Protein AF-K1R5Z2-F1 (afdb_monomer_lite)

InterPro domains:
  IPR013785 Aldolase-type TIM barrel [G3DSA:3.20.20.70] (8-79)

Organism: NCBI:txid408170

Structure (mmCIF, N/CA/C/O backbone):
data_AF-K1R5Z2-F1
#
_entry.id   AF-K1R5Z2-F1
#
loop_
_atom_site.group_PDB
_atom_site.id
_atom_site.type_symbol
_atom_site.label_atom_id
_atom_site.label_alt_id
_atom_site.label_comp_id
_atom_site.label_asym_id
_atom_site.label_entity_id
_atom_site.label_seq_id
_atom_site.pdbx_PDB_ins_code
_atom_site.Cartn_x
_atom_site.Cartn_y
_atom_site.Cartn_z
_atom_site.occupancy
_atom_site.B_iso_or_equiv
_atom_site.auth_seq_id
_atom_site.auth_comp_id
_atom_site.auth_asym_id
_atom_site.auth_atom_id
_atom_site.pdbx_PDB_model_num
ATOM 1 N N . MET A 1 1 ? -10.630 -3.049 23.185 1.00 78.94 1 MET A N 1
ATOM 2 C CA . MET A 1 1 ? -9.459 -2.317 22.642 1.00 78.94 1 MET A CA 1
ATOM 3 C C . MET A 1 1 ? -9.947 -0.969 22.116 1.00 78.94 1 MET A C 1
ATOM 5 O O . MET A 1 1 ? -11.070 -0.923 21.629 1.00 78.94 1 MET A O 1
ATOM 9 N N . LYS A 1 2 ? -9.193 0.129 22.264 1.00 92.38 2 LYS A N 1
ATOM 10 C CA . LYS A 1 2 ? -9.627 1.456 21.783 1.00 92.38 2 LYS A CA 1
ATOM 11 C C . LYS A 1 2 ? -9.306 1.593 20.290 1.00 92.38 2 LYS A C 1
ATOM 13 O O . LYS A 1 2 ? -8.186 1.288 19.898 1.00 92.38 2 LYS A O 1
ATOM 18 N N . ALA A 1 3 ? -10.270 2.042 19.485 1.00 96.50 3 ALA A N 1
ATOM 19 C CA . ALA A 1 3 ? -10.069 2.279 18.053 1.00 96.50 3 ALA A CA 1
ATOM 20 C C . ALA A 1 3 ? -8.994 3.355 17.801 1.00 96.50 3 ALA A C 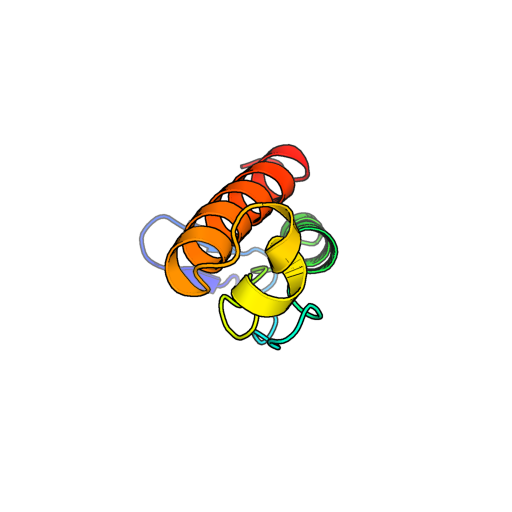1
ATOM 22 O O . ALA A 1 3 ? -8.881 4.316 18.573 1.00 96.50 3 ALA A O 1
ATOM 23 N N . LEU A 1 4 ? -8.242 3.214 16.706 1.00 96.88 4 LEU A N 1
ATOM 24 C CA . LEU A 1 4 ? -7.259 4.204 16.264 1.00 96.88 4 LEU A CA 1
ATOM 25 C C . LEU A 1 4 ? -7.956 5.261 15.401 1.00 96.88 4 LEU A C 1
ATOM 27 O O . LEU A 1 4 ? -8.598 4.928 14.407 1.00 96.88 4 LEU A O 1
ATOM 31 N N . LYS A 1 5 ? -7.818 6.536 15.774 1.00 97.06 5 LYS A N 1
ATOM 32 C CA . LYS A 1 5 ? -8.373 7.675 15.031 1.00 97.06 5 LYS A CA 1
ATOM 33 C C . LYS A 1 5 ? -7.248 8.547 14.483 1.00 9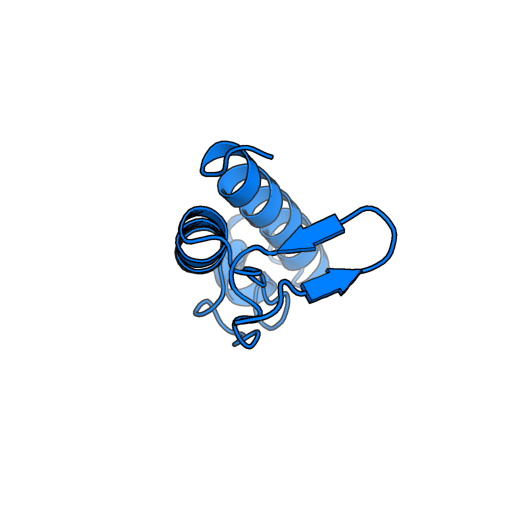7.06 5 LYS A C 1
ATOM 35 O O . LYS A 1 5 ? -6.378 8.960 15.245 1.00 97.06 5 LYS A O 1
ATOM 40 N N . ILE A 1 6 ? -7.290 8.838 13.185 1.00 95.38 6 ILE A N 1
ATOM 41 C CA . ILE A 1 6 ? -6.330 9.704 12.487 1.00 95.38 6 ILE A CA 1
ATOM 42 C C . ILE A 1 6 ? -7.139 10.721 11.681 1.00 95.38 6 ILE A C 1
ATOM 44 O O . ILE A 1 6 ? -7.691 10.389 10.635 1.00 95.38 6 ILE A O 1
ATOM 48 N N . GLY A 1 7 ? -7.260 11.952 12.184 1.00 95.94 7 GLY A N 1
ATOM 49 C CA . GLY A 1 7 ? -8.152 12.951 11.589 1.00 95.94 7 GLY A CA 1
ATOM 50 C C . GLY A 1 7 ? -9.598 12.441 11.521 1.00 95.94 7 GLY A C 1
ATOM 51 O O . GLY A 1 7 ? -10.184 12.093 12.545 1.00 95.94 7 GLY A O 1
ATOM 52 N N . ASN A 1 8 ? -10.156 12.371 10.312 1.00 95.06 8 ASN A N 1
ATOM 53 C CA . ASN A 1 8 ? -11.492 11.834 10.030 1.00 95.06 8 ASN A CA 1
ATOM 54 C C . ASN A 1 8 ? -11.520 10.314 9.762 1.00 95.06 8 ASN A C 1
ATOM 56 O O . ASN A 1 8 ? -12.587 9.771 9.480 1.00 95.06 8 ASN A O 1
ATOM 60 N N . LEU A 1 9 ? -10.379 9.624 9.839 1.00 93.50 9 LEU A N 1
ATOM 61 C CA . LEU A 1 9 ? -10.275 8.179 9.630 1.00 93.50 9 LEU A CA 1
ATOM 62 C C . LEU A 1 9 ? -10.348 7.420 10.960 1.00 93.50 9 LEU A C 1
ATOM 64 O O . LEU A 1 9 ? -9.829 7.874 11.984 1.00 93.50 9 LEU A O 1
ATOM 68 N N . CYS A 1 10 ? -10.963 6.237 10.932 1.00 94.44 10 CYS A N 1
ATOM 69 C CA . CYS A 1 10 ? -11.119 5.363 12.092 1.00 94.44 10 CYS A CA 1
ATOM 70 C C . CYS A 1 10 ? -10.814 3.910 11.707 1.00 94.44 10 CYS A C 1
ATOM 72 O O . CYS A 1 10 ? -11.479 3.360 10.831 1.00 94.44 10 CYS A O 1
ATOM 74 N N . ALA A 1 11 ? -9.845 3.292 12.383 1.00 95.44 11 ALA A N 1
ATOM 75 C CA . ALA A 1 11 ? -9.581 1.858 12.306 1.00 95.44 11 ALA A CA 1
ATOM 76 C C . ALA A 1 11 ? -10.125 1.176 13.568 1.00 95.44 11 ALA A C 1
ATOM 78 O O . ALA A 1 11 ? -9.713 1.495 14.690 1.00 95.44 11 ALA A O 1
ATOM 79 N N . ALA A 1 12 ? -11.078 0.258 13.381 1.00 95.19 12 ALA A N 1
ATOM 80 C CA . ALA A 1 12 ? -11.736 -0.461 14.474 1.00 95.19 12 ALA A CA 1
ATOM 81 C C . ALA A 1 12 ? -10.739 -1.327 15.257 1.00 95.19 12 ALA A C 1
ATOM 83 O O . ALA A 1 12 ? -10.811 -1.409 16.485 1.00 95.19 12 ALA A O 1
ATOM 84 N N . VAL A 1 13 ? -9.777 -1.910 14.539 1.00 96.38 13 VAL A N 1
ATOM 85 C CA . VAL A 1 13 ? -8.634 -2.621 15.098 1.00 96.38 13 VAL A CA 1
ATOM 86 C C . VAL A 1 13 ? -7.423 -1.685 15.010 1.00 96.38 13 VAL A C 1
ATOM 88 O O . VAL A 1 13 ? -7.039 -1.301 13.905 1.00 96.38 13 VAL A O 1
ATOM 91 N N . PRO A 1 14 ? -6.794 -1.290 16.133 1.00 96.81 14 PRO A N 1
ATOM 92 C CA . PRO A 1 14 ? -5.668 -0.354 16.142 1.00 96.81 14 PRO A CA 1
ATOM 93 C C . PRO A 1 14 ? -4.352 -1.037 15.721 1.00 96.81 14 PRO A C 1
ATOM 95 O O . PRO A 1 14 ? -3.344 -0.958 16.417 1.00 96.81 14 PRO A O 1
ATOM 98 N N . VAL A 1 15 ? -4.372 -1.736 14.585 1.00 96.50 15 VAL A N 1
ATOM 99 C CA . VAL A 1 15 ? -3.233 -2.434 13.984 1.00 96.50 15 VAL A CA 1
ATOM 100 C C . VAL A 1 15 ? -2.924 -1.793 12.639 1.00 96.50 15 VAL A C 1
ATOM 102 O O . VAL A 1 15 ? -3.804 -1.637 11.791 1.00 96.50 15 VAL A O 1
ATOM 105 N N . VAL A 1 16 ? -1.653 -1.456 12.442 1.00 97.19 16 VAL A N 1
ATOM 106 C CA . VAL A 1 16 ? -1.111 -0.987 11.166 1.00 97.19 16 VAL A CA 1
ATOM 107 C C . VAL A 1 16 ? -0.142 -2.045 10.661 1.00 97.19 16 VAL A C 1
ATOM 109 O O . VAL A 1 16 ? 0.826 -2.376 11.345 1.00 97.19 16 VAL A O 1
ATOM 112 N N . GLN A 1 17 ? -0.402 -2.595 9.479 1.00 97.00 17 GLN A N 1
ATOM 113 C CA . GLN A 1 17 ? 0.505 -3.554 8.856 1.00 97.00 17 GLN A CA 1
ATOM 114 C C . GLN A 1 17 ? 1.779 -2.839 8.381 1.00 97.00 17 GLN A C 1
ATOM 116 O O . GLN A 1 17 ? 1.715 -1.820 7.703 1.00 97.00 17 GLN A O 1
ATOM 121 N N . GLY A 1 18 ? 2.954 -3.365 8.736 1.00 96.56 18 GLY A N 1
ATOM 122 C CA . GLY A 1 18 ? 4.236 -2.785 8.324 1.00 96.56 18 GLY A CA 1
ATOM 123 C C . GLY A 1 18 ? 4.484 -2.925 6.819 1.00 96.56 18 GLY A C 1
ATOM 124 O O . GLY A 1 18 ? 4.292 -4.004 6.261 1.00 96.56 18 GLY A O 1
ATOM 125 N N . GLY A 1 19 ? 4.931 -1.853 6.159 1.00 93.50 19 GLY A N 1
ATOM 126 C CA . GLY A 1 19 ? 5.190 -1.837 4.717 1.00 93.50 19 GLY A CA 1
ATOM 127 C C . GLY A 1 19 ? 6.497 -2.535 4.329 1.00 93.50 19 GLY A C 1
ATOM 128 O O . GLY A 1 19 ? 7.567 -1.938 4.393 1.00 93.50 19 GLY A O 1
ATOM 129 N N . MET A 1 20 ? 6.411 -3.777 3.860 1.00 94.50 20 MET A N 1
ATOM 130 C CA . MET A 1 20 ? 7.534 -4.557 3.330 1.00 94.50 20 MET A CA 1
ATOM 131 C C . MET A 1 20 ? 7.621 -4.418 1.802 1.00 94.50 20 MET A C 1
ATOM 133 O O . MET A 1 20 ? 6.648 -4.666 1.087 1.00 94.50 20 MET A O 1
ATOM 137 N N . GLY A 1 21 ? 8.782 -3.987 1.301 1.00 92.50 21 GLY A N 1
ATOM 138 C CA . GLY A 1 21 ? 9.038 -3.783 -0.131 1.00 92.50 21 GLY A CA 1
ATOM 139 C C . GLY A 1 21 ? 9.204 -5.074 -0.934 1.00 92.50 21 GLY A C 1
ATOM 140 O O . GLY A 1 21 ? 9.037 -6.175 -0.416 1.00 92.50 21 GLY A O 1
ATOM 141 N N . VAL A 1 22 ? 9.550 -4.920 -2.215 1.00 91.44 22 VAL A N 1
ATOM 142 C CA . VAL A 1 22 ? 9.877 -6.018 -3.149 1.00 91.44 22 VAL A CA 1
ATOM 143 C C . VAL A 1 22 ? 8.753 -7.063 -3.235 1.00 91.44 22 VAL A C 1
ATOM 145 O O . VAL A 1 22 ? 8.980 -8.264 -3.306 1.00 91.44 22 VAL A O 1
ATOM 148 N N . GLY A 1 23 ? 7.506 -6.588 -3.236 1.00 88.69 23 GLY A N 1
ATOM 149 C CA . GLY A 1 23 ? 6.342 -7.400 -3.600 1.00 88.69 23 GLY A CA 1
ATOM 150 C C . GLY A 1 23 ? 5.631 -8.088 -2.446 1.00 88.69 23 GLY A C 1
ATOM 151 O O . GLY A 1 23 ? 4.667 -8.806 -2.685 1.00 88.69 23 GLY A O 1
ATOM 152 N N . ILE A 1 24 ? 6.050 -7.839 -1.205 1.00 92.50 24 ILE A N 1
ATOM 153 C CA . ILE A 1 24 ? 5.391 -8.416 -0.031 1.00 92.50 24 ILE A CA 1
ATOM 154 C C . ILE A 1 24 ? 4.127 -7.627 0.334 1.00 92.50 24 ILE A C 1
ATOM 156 O O . ILE A 1 24 ? 3.032 -8.179 0.416 1.00 92.50 24 ILE A O 1
ATOM 160 N N . SER A 1 25 ? 4.255 -6.317 0.553 1.00 95.38 25 SER A N 1
ATOM 161 C CA . SER A 1 25 ? 3.129 -5.453 0.930 1.00 95.38 25 SER A CA 1
ATOM 162 C C . SER A 1 25 ? 2.488 -4.807 -0.293 1.00 95.38 25 SER A C 1
ATOM 164 O O . SER A 1 25 ? 2.721 -3.635 -0.587 1.00 95.38 25 SER A O 1
ATOM 166 N N . LEU A 1 26 ? 1.703 -5.608 -1.011 1.00 96.81 26 LEU A N 1
ATOM 167 C CA . LEU A 1 26 ? 0.911 -5.205 -2.176 1.00 96.81 26 LEU A CA 1
ATOM 168 C C . LEU A 1 26 ? -0.595 -5.190 -1.849 1.00 96.81 26 LEU A C 1
ATOM 170 O O . LEU A 1 26 ? -1.000 -5.366 -0.696 1.00 96.81 26 LEU A O 1
ATOM 174 N N . SER A 1 27 ? -1.438 -4.988 -2.862 1.00 97.38 27 SER A N 1
ATOM 175 C CA . SER A 1 27 ? -2.896 -4.883 -2.721 1.00 97.38 27 SER A CA 1
ATOM 176 C C . SER A 1 27 ? -3.541 -6.059 -1.991 1.00 97.38 27 SER A C 1
ATOM 178 O O . SER A 1 27 ? -4.459 -5.839 -1.205 1.00 97.38 27 SER A O 1
ATOM 180 N N . GLY A 1 28 ? -3.053 -7.287 -2.187 1.00 97.00 28 GLY A N 1
ATOM 181 C CA . GLY A 1 28 ? -3.581 -8.480 -1.516 1.00 97.00 28 GLY A CA 1
ATOM 182 C C . GLY A 1 28 ? -3.491 -8.397 0.012 1.00 97.00 28 GLY A C 1
ATOM 183 O O . GLY A 1 28 ? -4.511 -8.446 0.694 1.00 97.00 28 GLY A O 1
ATOM 184 N N . LEU A 1 29 ? -2.283 -8.205 0.555 1.00 97.25 29 LEU A N 1
ATOM 185 C CA . LEU A 1 29 ? -2.078 -8.104 2.005 1.00 97.25 29 LEU A CA 1
ATOM 186 C C . LEU A 1 29 ? -2.728 -6.839 2.583 1.00 97.25 29 LEU A C 1
ATOM 188 O O . LEU A 1 29 ? -3.399 -6.908 3.612 1.00 97.25 29 LEU A O 1
ATOM 192 N N . ALA A 1 30 ? -2.574 -5.698 1.903 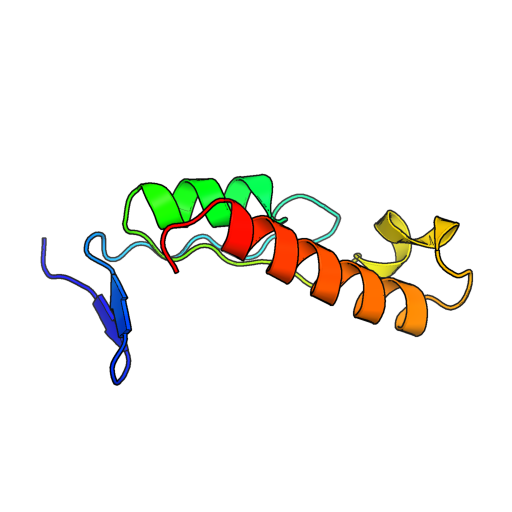1.00 97.50 30 ALA A N 1
ATOM 193 C CA . ALA A 1 30 ? -3.139 -4.436 2.368 1.00 97.50 30 ALA A CA 1
ATOM 194 C C . ALA A 1 30 ? -4.677 -4.489 2.445 1.00 97.50 30 ALA A C 1
ATOM 196 O O . ALA A 1 30 ? -5.262 -4.064 3.442 1.00 97.50 30 ALA A O 1
ATOM 197 N N . SER A 1 31 ? -5.342 -5.052 1.430 1.00 97.75 31 SER A N 1
ATOM 198 C CA . SER A 1 31 ? -6.804 -5.191 1.430 1.00 97.75 31 SER A CA 1
ATOM 199 C C . SER A 1 31 ? -7.301 -6.200 2.464 1.00 97.75 31 SER A C 1
ATOM 201 O O . SER A 1 31 ? -8.318 -5.942 3.107 1.00 97.75 31 SER A O 1
ATOM 203 N N . ALA A 1 32 ? -6.577 -7.302 2.685 1.00 97.25 32 ALA A N 1
ATOM 204 C CA . ALA A 1 32 ? -6.906 -8.266 3.733 1.00 97.25 32 ALA A CA 1
ATOM 205 C C . ALA A 1 32 ? -6.900 -7.606 5.121 1.00 97.25 32 ALA A C 1
ATOM 207 O O . ALA A 1 32 ? -7.883 -7.698 5.849 1.00 97.25 32 ALA A O 1
ATOM 208 N N . VAL A 1 33 ? -5.845 -6.854 5.456 1.00 97.12 33 VAL A N 1
ATOM 209 C CA . VAL A 1 33 ? -5.747 -6.142 6.743 1.00 97.12 33 VAL A CA 1
ATOM 210 C C . VAL A 1 33 ? -6.853 -5.094 6.892 1.00 97.12 33 VAL A C 1
ATOM 212 O O . VAL A 1 33 ? -7.472 -4.994 7.951 1.00 97.12 33 VAL A O 1
ATOM 215 N N . ALA A 1 34 ? -7.133 -4.334 5.831 1.00 96.62 34 ALA A N 1
ATOM 216 C CA . ALA A 1 34 ? -8.192 -3.328 5.841 1.00 96.62 34 ALA A CA 1
ATOM 217 C C . ALA A 1 34 ? -9.591 -3.943 6.038 1.00 96.62 34 ALA A C 1
ATOM 219 O O . ALA A 1 34 ? -10.424 -3.377 6.748 1.00 96.62 34 ALA A O 1
ATOM 220 N N . ARG A 1 35 ? -9.855 -5.120 5.456 1.00 96.50 35 ARG A N 1
ATOM 221 C CA . ARG A 1 35 ? -11.120 -5.852 5.637 1.00 96.50 35 ARG A CA 1
ATOM 222 C C . ARG A 1 35 ? -11.345 -6.332 7.068 1.00 96.50 35 ARG A C 1
ATOM 224 O O . ARG A 1 35 ? -12.491 -6.353 7.506 1.00 96.50 35 ARG A O 1
ATOM 231 N N . GLU A 1 36 ? -10.274 -6.651 7.786 1.00 96.12 36 GLU A N 1
ATOM 232 C CA . GLU A 1 36 ? -10.319 -7.016 9.208 1.00 96.12 36 GLU A CA 1
ATOM 233 C C . GLU A 1 36 ? -10.388 -5.787 10.138 1.00 96.12 36 GLU A C 1
ATOM 235 O O . GLU A 1 36 ? -10.308 -5.904 11.359 1.00 96.12 36 GLU A O 1
ATOM 240 N N . GLY A 1 37 ? -10.546 -4.581 9.580 1.00 95.00 37 GLY A N 1
ATOM 241 C CA . GLY A 1 37 ? -10.711 -3.340 10.339 1.00 95.00 37 GLY A CA 1
ATOM 242 C C . GLY A 1 37 ? -9.406 -2.699 10.815 1.00 95.00 37 GLY A C 1
ATOM 243 O O . GLY A 1 37 ? -9.466 -1.739 11.589 1.00 95.00 37 GLY A O 1
ATOM 244 N N . GLY A 1 38 ? -8.254 -3.214 10.370 1.00 96.12 38 GLY A N 1
ATOM 245 C CA . GLY A 1 38 ? -6.940 -2.597 10.548 1.00 96.12 38 GLY A CA 1
ATOM 246 C C . GLY A 1 38 ? -6.581 -1.627 9.417 1.00 96.12 38 GLY A C 1
ATOM 247 O O . GLY A 1 38 ? -7.398 -1.306 8.556 1.00 96.12 38 GLY A O 1
ATOM 248 N N . ILE A 1 39 ? -5.329 -1.166 9.400 1.00 96.94 39 ILE A N 1
ATOM 249 C CA . ILE A 1 39 ? -4.780 -0.311 8.338 1.00 96.94 39 ILE A CA 1
ATOM 250 C C . ILE A 1 39 ? -3.782 -1.120 7.504 1.00 96.94 39 ILE A C 1
ATOM 252 O O . ILE A 1 39 ? -2.705 -1.482 7.986 1.00 96.94 39 ILE A O 1
ATOM 256 N N . GLY A 1 40 ? -4.142 -1.390 6.249 1.00 96.69 40 GLY A N 1
ATOM 257 C CA . GLY A 1 40 ? -3.247 -1.980 5.254 1.00 96.69 40 GLY A CA 1
ATOM 258 C C . GLY A 1 40 ? -2.302 -0.948 4.638 1.00 96.69 40 GLY A C 1
ATOM 259 O O . GLY A 1 40 ? -2.690 0.197 4.402 1.00 96.69 40 GLY A O 1
ATOM 260 N N . VAL A 1 41 ? -1.067 -1.355 4.347 1.00 97.19 41 VAL A N 1
ATOM 261 C CA . VAL A 1 41 ? -0.009 -0.501 3.794 1.00 97.19 41 VAL A CA 1
ATOM 262 C C . VAL A 1 41 ? 0.537 -1.121 2.514 1.00 97.19 41 VAL A C 1
ATOM 264 O O . VAL A 1 41 ? 0.941 -2.281 2.497 1.00 97.19 41 VAL A O 1
ATOM 267 N N . ILE A 1 42 ? 0.608 -0.321 1.450 1.00 97.50 42 ILE A N 1
ATOM 268 C CA . ILE A 1 42 ? 1.261 -0.697 0.191 1.00 97.50 42 ILE A CA 1
ATOM 269 C C . ILE A 1 42 ? 2.667 -0.097 0.176 1.00 97.50 42 ILE A C 1
ATOM 271 O O . ILE A 1 42 ? 2.824 1.116 0.321 1.00 97.50 42 ILE A O 1
ATOM 275 N N . SER A 1 43 ? 3.691 -0.931 -0.011 1.00 97.00 43 SER A N 1
ATOM 276 C CA . SER A 1 43 ? 5.076 -0.466 -0.121 1.00 97.00 43 SER A CA 1
ATOM 277 C C . SER A 1 43 ? 5.428 -0.134 -1.568 1.00 97.00 43 SER A C 1
ATOM 279 O O . SER A 1 43 ? 5.238 -0.949 -2.469 1.00 97.00 43 SER A O 1
ATOM 281 N N . SER A 1 44 ? 5.981 1.058 -1.795 1.00 95.50 44 SER A N 1
ATOM 282 C CA . SER A 1 44 ? 6.465 1.477 -3.115 1.00 95.50 44 SER A CA 1
ATOM 283 C C . SER A 1 44 ? 7.876 0.974 -3.436 1.00 95.50 44 SER A C 1
ATOM 285 O O . SER A 1 44 ? 8.301 1.001 -4.594 1.00 95.50 44 SER A O 1
ATOM 287 N N . ALA A 1 45 ? 8.613 0.504 -2.426 1.00 95.44 45 ALA A N 1
ATOM 288 C CA . ALA A 1 45 ? 9.986 0.049 -2.585 1.00 95.44 45 ALA A CA 1
ATOM 289 C C . ALA A 1 45 ? 10.042 -1.217 -3.455 1.00 95.44 45 ALA A C 1
ATOM 291 O O . ALA A 1 45 ? 9.423 -2.232 -3.141 1.00 95.44 45 ALA A O 1
ATOM 292 N N . GLY A 1 46 ? 10.802 -1.161 -4.550 1.00 94.75 46 GLY A N 1
ATOM 293 C CA . GLY A 1 46 ? 10.982 -2.285 -5.472 1.00 94.75 46 GLY A CA 1
ATOM 294 C C . GLY A 1 46 ? 9.859 -2.481 -6.497 1.00 94.75 46 GLY A C 1
ATOM 295 O O . GLY A 1 46 ? 9.963 -3.396 -7.310 1.00 94.75 46 GLY A O 1
ATOM 296 N N . LEU A 1 47 ? 8.821 -1.630 -6.528 1.00 96.06 47 LEU A N 1
ATOM 297 C CA . LEU A 1 47 ? 7.726 -1.770 -7.502 1.00 96.06 47 LEU A CA 1
ATOM 298 C C . LEU A 1 47 ? 8.211 -1.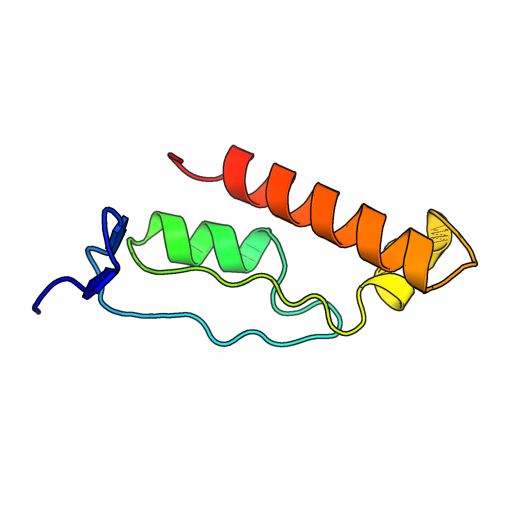716 -8.954 1.00 96.06 47 LEU A C 1
ATOM 300 O O . LEU A 1 47 ? 7.708 -2.462 -9.785 1.00 96.06 47 LEU A O 1
ATOM 304 N N . GLY A 1 48 ? 9.217 -0.899 -9.269 1.00 96.69 48 GLY A N 1
ATOM 305 C CA . GLY A 1 48 ? 9.770 -0.831 -10.623 1.00 96.69 48 GLY A CA 1
ATOM 306 C C . GLY A 1 48 ? 10.399 -2.143 -11.100 1.00 96.69 48 GLY A C 1
ATOM 307 O O . GLY A 1 48 ? 10.423 -2.388 -12.299 1.00 96.69 48 GLY A O 1
ATOM 308 N N . VAL A 1 49 ? 10.853 -3.011 -10.185 1.00 95.56 49 VAL A N 1
ATOM 309 C CA . VAL A 1 49 ? 11.342 -4.359 -10.534 1.00 95.56 49 VAL A CA 1
ATOM 310 C C . VAL A 1 49 ? 10.176 -5.289 -10.871 1.00 95.56 49 VAL A C 1
ATOM 312 O O . VAL A 1 49 ? 10.261 -6.064 -11.818 1.00 95.56 49 VAL A O 1
ATOM 315 N N . ILE A 1 50 ? 9.081 -5.1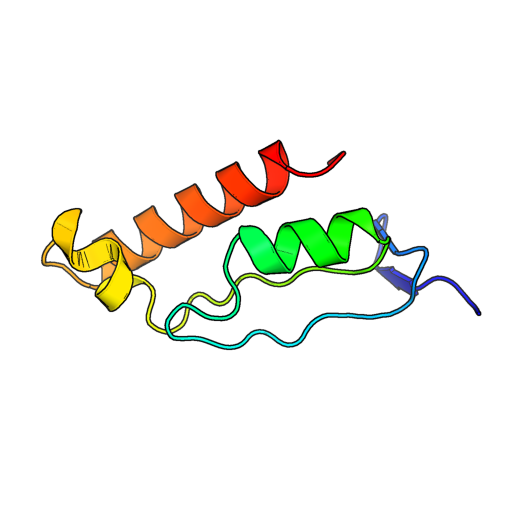92 -10.115 1.00 95.69 50 ILE A N 1
ATOM 316 C CA . ILE A 1 50 ? 7.881 -6.030 -10.277 1.00 95.69 50 ILE A CA 1
ATOM 317 C C . ILE A 1 50 ? 7.124 -5.656 -11.551 1.00 95.69 50 ILE A C 1
ATOM 319 O O . ILE A 1 50 ? 6.655 -6.526 -12.275 1.00 95.69 50 ILE A O 1
ATOM 323 N N . TYR A 1 51 ? 7.038 -4.359 -11.842 1.00 96.06 51 TYR A N 1
ATOM 324 C CA . TYR A 1 51 ? 6.308 -3.807 -12.983 1.00 96.06 51 TYR A CA 1
ATOM 325 C C . TYR A 1 51 ? 7.211 -3.448 -14.164 1.00 96.06 51 TYR A C 1
ATOM 327 O O . TYR A 1 51 ? 6.837 -2.629 -15.002 1.00 96.06 51 TYR A O 1
ATOM 335 N N . LYS A 1 52 ? 8.396 -4.059 -14.257 1.00 95.75 52 LYS A N 1
ATOM 336 C CA . LYS A 1 52 ? 9.360 -3.807 -15.340 1.00 95.75 52 LYS A CA 1
ATOM 337 C C . LYS A 1 52 ? 8.789 -4.074 -16.741 1.00 95.75 52 LYS A C 1
ATOM 339 O O . LYS A 1 52 ? 9.205 -3.428 -17.695 1.00 95.75 52 LYS A O 1
ATOM 344 N N . ASP A 1 53 ? 7.813 -4.978 -16.853 1.00 96.62 53 ASP A N 1
ATOM 345 C CA . ASP A 1 53 ? 7.183 -5.331 -18.132 1.00 96.62 53 ASP A CA 1
ATOM 346 C C . ASP A 1 53 ? 6.285 -4.201 -18.662 1.00 96.62 53 ASP A C 1
ATOM 348 O O . ASP A 1 53 ? 6.044 -4.110 -19.862 1.00 96.62 53 ASP A O 1
ATOM 352 N N . TYR A 1 54 ? 5.829 -3.295 -17.787 1.00 96.44 54 TYR A N 1
ATOM 353 C CA . TYR A 1 54 ? 5.130 -2.079 -18.203 1.00 96.44 54 TYR A CA 1
ATOM 354 C C . TYR A 1 54 ? 6.089 -1.047 -18.819 1.00 96.44 54 TYR A C 1
ATOM 356 O O . TYR A 1 54 ? 5.728 -0.335 -19.753 1.00 96.44 54 TYR A O 1
ATOM 364 N N . SER A 1 55 ? 7.304 -0.919 -18.276 1.00 97.00 55 SER A N 1
ATOM 365 C CA . SER A 1 55 ? 8.298 0.056 -18.729 1.00 97.00 55 SER A CA 1
ATOM 366 C C . SER A 1 55 ? 9.692 -0.302 -18.215 1.00 97.00 55 SER A C 1
ATOM 368 O O . SER A 1 55 ? 9.874 -0.523 -17.020 1.00 97.00 55 SER A O 1
ATOM 370 N N . SER A 1 56 ? 10.701 -0.227 -19.087 1.00 95.69 56 SER A N 1
ATOM 371 C CA . SER A 1 56 ? 12.115 -0.370 -18.706 1.00 95.69 56 SER A CA 1
ATOM 372 C C . SER A 1 56 ? 12.629 0.783 -17.832 1.00 95.69 56 SER A C 1
ATOM 374 O O . SER A 1 56 ? 13.585 0.615 -17.077 1.00 95.69 56 SER A O 1
ATOM 376 N N . ASP A 1 57 ? 11.979 1.950 -17.885 1.00 98.06 57 ASP A N 1
ATOM 377 C CA . ASP A 1 57 ? 12.200 3.038 -16.929 1.00 98.06 57 ASP A CA 1
ATOM 378 C C . ASP A 1 57 ? 11.606 2.653 -15.565 1.00 98.06 57 ASP A C 1
ATOM 380 O O . ASP A 1 57 ? 10.382 2.605 -15.387 1.00 98.06 57 ASP A O 1
ATOM 384 N N . TYR A 1 58 ? 12.498 2.421 -14.598 1.00 96.88 58 TYR A N 1
ATOM 385 C CA . TYR A 1 58 ? 12.166 2.018 -13.232 1.00 96.88 58 TYR A CA 1
ATOM 386 C C . TYR A 1 58 ? 11.179 2.969 -12.546 1.00 96.88 58 TYR A C 1
ATOM 388 O O . TYR A 1 58 ? 10.285 2.528 -11.817 1.00 96.88 58 TYR A O 1
ATOM 396 N N . ARG A 1 59 ? 11.317 4.284 -12.758 1.00 97.25 59 ARG A N 1
ATOM 397 C CA . ARG A 1 59 ? 10.466 5.289 -12.112 1.00 97.25 59 ARG A CA 1
ATOM 398 C C . ARG A 1 59 ? 9.069 5.268 -12.717 1.00 97.25 59 ARG A C 1
ATOM 400 O O . ARG A 1 59 ? 8.094 5.289 -11.966 1.00 97.25 59 ARG A O 1
ATOM 407 N N . LYS A 1 60 ? 8.960 5.176 -14.047 1.00 98.00 60 LYS A N 1
ATOM 408 C CA . LYS A 1 60 ? 7.664 5.044 -14.735 1.00 98.00 60 LYS A CA 1
ATOM 409 C C . LYS A 1 60 ? 6.945 3.759 -14.328 1.00 98.00 60 LYS A C 1
ATOM 411 O O . LYS A 1 60 ? 5.772 3.830 -13.964 1.00 98.00 60 LYS A O 1
ATOM 416 N N . ALA A 1 61 ? 7.652 2.628 -14.307 1.00 98.06 61 ALA A N 1
ATOM 417 C CA . ALA A 1 61 ? 7.120 1.350 -13.836 1.00 98.06 61 ALA A CA 1
ATOM 418 C C . ALA A 1 61 ? 6.657 1.415 -12.373 1.00 98.06 61 ALA A C 1
ATOM 420 O O . ALA A 1 61 ? 5.550 0.987 -12.060 1.00 98.06 61 ALA A O 1
ATOM 421 N N . SER A 1 62 ? 7.452 2.025 -11.487 1.00 97.44 62 SER A N 1
ATOM 422 C CA . SER A 1 62 ? 7.098 2.174 -10.068 1.00 97.44 62 SER A CA 1
ATOM 423 C C . SER A 1 62 ? 5.840 3.021 -9.861 1.00 97.44 62 SER A C 1
ATOM 425 O O . SER A 1 62 ? 4.965 2.643 -9.084 1.00 97.44 62 SER A O 1
ATOM 427 N N . ILE A 1 63 ? 5.730 4.164 -10.551 1.00 97.81 63 ILE A N 1
ATOM 428 C CA . ILE A 1 63 ? 4.564 5.056 -10.440 1.00 97.81 63 ILE A CA 1
ATOM 429 C C . ILE A 1 63 ? 3.306 4.357 -10.957 1.00 97.81 63 ILE A C 1
ATOM 431 O O . ILE A 1 63 ? 2.255 4.446 -10.322 1.00 97.81 63 ILE A O 1
ATOM 435 N N . TRP A 1 64 ? 3.405 3.668 -12.095 1.00 98.06 64 TRP A N 1
ATOM 436 C CA . TRP A 1 64 ? 2.282 2.917 -12.646 1.00 98.06 64 TRP A CA 1
ATOM 437 C C . TRP A 1 64 ? 1.859 1.770 -11.722 1.00 98.06 64 TRP A C 1
ATOM 439 O O . TRP A 1 64 ? 0.690 1.689 -11.350 1.00 98.06 64 TRP A O 1
ATOM 449 N N . GLY A 1 65 ? 2.817 0.960 -11.263 1.00 97.56 65 GLY A N 1
ATOM 450 C CA . GLY A 1 65 ? 2.569 -0.149 -10.344 1.00 97.56 65 GLY A CA 1
ATOM 451 C C . GLY A 1 65 ? 1.901 0.299 -9.048 1.00 97.56 65 GLY A C 1
ATOM 452 O O . GLY A 1 65 ? 0.923 -0.303 -8.616 1.00 97.56 65 GLY A O 1
ATOM 453 N N . LEU A 1 66 ? 2.351 1.415 -8.462 1.00 97.75 66 LEU A N 1
ATOM 454 C CA . LEU A 1 66 ? 1.744 1.953 -7.242 1.00 97.75 66 LEU A CA 1
ATOM 455 C C . LEU A 1 66 ? 0.275 2.341 -7.459 1.00 97.75 66 LEU A C 1
ATOM 457 O O . LEU A 1 66 ? -0.565 2.069 -6.603 1.00 97.75 66 LEU A O 1
ATOM 461 N N . ARG A 1 67 ? -0.047 2.962 -8.601 1.00 97.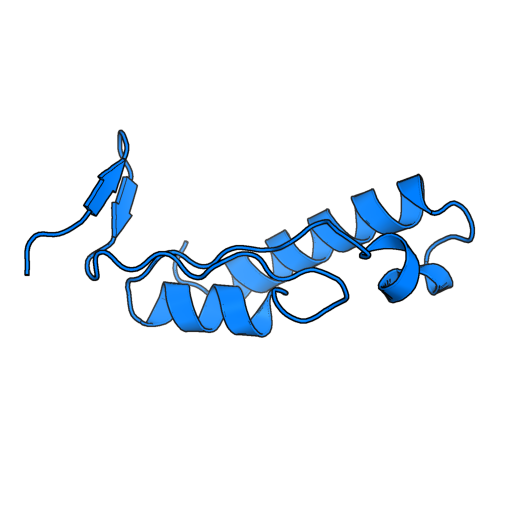88 67 ARG A N 1
ATOM 462 C CA . ARG A 1 67 ? -1.430 3.322 -8.950 1.00 97.88 67 ARG A CA 1
ATOM 463 C C . ARG A 1 67 ? -2.310 2.084 -9.095 1.00 97.88 67 ARG A C 1
ATOM 465 O O . ARG A 1 67 ? -3.413 2.074 -8.550 1.00 97.88 67 ARG A O 1
ATOM 472 N N . GLU A 1 68 ? -1.823 1.046 -9.772 1.00 97.81 68 GLU A N 1
ATOM 473 C CA . GLU A 1 68 ? -2.579 -0.199 -9.926 1.00 97.81 68 GLU A CA 1
ATOM 474 C C . GLU A 1 68 ? -2.810 -0.907 -8.593 1.00 97.81 68 GLU A C 1
ATOM 476 O O . GLU A 1 68 ? -3.928 -1.342 -8.319 1.00 97.81 68 GLU A O 1
ATOM 481 N N . GLU A 1 69 ? -1.801 -0.980 -7.728 1.00 97.69 69 GLU A N 1
ATOM 482 C CA . GLU A 1 69 ? -1.949 -1.625 -6.423 1.00 97.69 69 GLU A CA 1
ATOM 483 C C . GLU A 1 69 ? -2.905 -0.853 -5.502 1.00 97.69 69 GLU A C 1
ATOM 485 O O . GLU A 1 69 ? -3.736 -1.465 -4.831 1.00 97.69 69 GLU A O 1
ATOM 490 N N . LEU A 1 70 ? -2.895 0.485 -5.541 1.00 97.06 70 LEU A N 1
ATOM 491 C CA . LEU A 1 70 ? -3.905 1.300 -4.856 1.00 97.06 70 LEU A CA 1
ATOM 492 C C . LEU A 1 70 ? -5.319 1.041 -5.398 1.00 97.06 70 LEU A C 1
ATOM 494 O O . LEU A 1 70 ? -6.261 0.910 -4.614 1.00 97.06 70 LEU A O 1
ATOM 498 N N . ARG A 1 71 ? -5.483 0.946 -6.725 1.00 97.44 71 ARG A N 1
ATOM 499 C CA . ARG A 1 71 ? -6.781 0.675 -7.364 1.00 97.44 71 ARG A CA 1
ATOM 500 C C . ARG A 1 71 ? -7.320 -0.700 -6.973 1.00 97.44 71 ARG A C 1
ATOM 502 O O . ARG A 1 71 ? -8.484 -0.809 -6.593 1.00 97.44 71 ARG A O 1
ATOM 509 N N . LYS A 1 72 ? -6.479 -1.736 -7.037 1.00 97.56 72 LYS A N 1
ATOM 510 C CA . LYS A 1 72 ? -6.834 -3.106 -6.640 1.00 97.56 72 LYS A CA 1
ATOM 511 C C . LYS A 1 72 ? -7.197 -3.190 -5.163 1.00 97.56 72 LYS A C 1
ATOM 513 O O . LYS A 1 72 ? -8.202 -3.810 -4.834 1.00 97.56 72 LYS A O 1
ATOM 518 N N . ALA A 1 73 ? -6.420 -2.543 -4.290 1.00 97.25 73 ALA A N 1
ATOM 519 C CA . ALA A 1 73 ? -6.704 -2.536 -2.861 1.00 97.25 73 ALA A CA 1
ATOM 520 C C . ALA A 1 73 ? -8.069 -1.900 -2.572 1.00 97.25 73 ALA A C 1
ATOM 522 O O . ALA A 1 73 ? -8.887 -2.533 -1.917 1.00 97.25 73 ALA A O 1
ATOM 523 N N . ARG A 1 74 ? -8.353 -0.718 -3.143 1.00 95.69 74 ARG A N 1
ATOM 524 C CA . ARG A 1 74 ? -9.661 -0.052 -3.005 1.00 95.69 74 ARG A CA 1
ATOM 525 C C . ARG A 1 74 ? -10.820 -0.891 -3.534 1.00 95.69 74 ARG A C 1
ATOM 527 O O . ARG A 1 74 ? -11.872 -0.936 -2.915 1.00 95.69 74 ARG A O 1
ATOM 534 N N . ALA A 1 75 ? -10.634 -1.566 -4.668 1.00 97.19 75 ALA A N 1
ATOM 535 C CA . ALA A 1 75 ? -11.661 -2.442 -5.233 1.00 97.19 75 ALA A CA 1
ATOM 536 C C . ALA A 1 75 ? -11.943 -3.679 -4.356 1.00 97.19 75 ALA A C 1
ATOM 538 O O . ALA A 1 75 ? -13.034 -4.237 -4.417 1.00 97.19 75 ALA A O 1
ATOM 539 N N . ALA A 1 76 ? -10.968 -4.107 -3.549 1.00 97.00 76 ALA A N 1
ATOM 540 C CA . ALA A 1 76 ? -11.078 -5.244 -2.639 1.00 97.00 76 ALA A CA 1
ATOM 541 C C . ALA A 1 76 ? -11.514 -4.856 -1.208 1.00 97.00 76 ALA A C 1
ATOM 543 O O . ALA A 1 76 ? -11.699 -5.739 -0.364 1.00 97.00 76 ALA A O 1
ATOM 544 N N . THR A 1 77 ? -11.682 -3.562 -0.919 1.00 94.31 77 THR A N 1
ATOM 545 C CA . THR A 1 77 ? -12.115 -3.029 0.382 1.00 94.31 77 THR A CA 1
ATOM 546 C C . THR A 1 77 ? -13.471 -2.328 0.276 1.00 94.31 77 THR A C 1
ATOM 548 O O . THR A 1 77 ? -14.059 -2.201 -0.793 1.00 94.31 77 THR A O 1
ATOM 551 N N . ARG A 1 78 ? -14.016 -1.894 1.421 1.00 83.06 78 ARG A N 1
ATOM 552 C CA . ARG A 1 78 ? -15.287 -1.148 1.508 1.00 83.06 78 ARG A CA 1
ATOM 553 C C . ARG A 1 78 ? -15.095 0.383 1.446 1.00 83.06 78 ARG A C 1
ATOM 555 O O . ARG A 1 78 ? -16.010 1.114 1.814 1.00 83.06 78 ARG A O 1
ATOM 562 N N . GLY A 1 79 ? -13.917 0.851 1.020 1.00 61.25 79 GLY A N 1
ATOM 563 C CA . GLY A 1 79 ? -13.505 2.263 0.948 1.00 61.25 79 GLY A CA 1
ATOM 564 C C . GLY A 1 79 ? -12.037 2.422 0.563 1.00 61.25 79 GLY A C 1
ATOM 565 O O . GLY A 1 79 ? -11.232 1.608 1.071 1.00 61.25 79 GLY A O 1
#

Sequence (79 aa):
MKALKIGNLCAAVPVVQGGMGVGISLSGLASAVAREGGIGVISSAGLGVIYKDYSSDYRKASIWGLREELRKARAATRG

Foldseek 3Di:
DDWDDDPPDTQPDADEDDEDDDPPQFLVQQLVQVQVRYGGDYHLHNQLVVQVVVDVPSVVSSVVSVVVRVVSNPVSHPD

pLDDT: mean 95.38, std 4.84, range [61.25, 98.06]

Secondary structure (DSSP, 8-state):
-PPEEETTEEESS--B----TTTTSSHHHHHHHHHTTSB-----TTHHHHTTTT-SSHHHHHHHHHHHHHHHHHHTS--

Radius of gyration: 13.76 Å; chains: 1; bounding box: 28×21×41 Å